Protein AF-A0A1Y4N9K3-F1 (afdb_monomer_lite)

Radius of gyration: 23.18 Å; chains: 1; bounding box: 52×53×51 Å

Structure (mmCIF, N/CA/C/O backbone):
data_AF-A0A1Y4N9K3-F1
#
_entry.id   AF-A0A1Y4N9K3-F1
#
loop_
_atom_site.group_PDB
_atom_site.id
_atom_site.type_symbol
_atom_site.label_atom_id
_atom_site.label_alt_id
_atom_site.label_comp_id
_atom_site.label_asym_id
_atom_site.label_entity_id
_atom_site.label_seq_id
_atom_site.pdbx_PDB_ins_code
_atom_site.Cartn_x
_atom_site.Cartn_y
_atom_site.Cartn_z
_atom_site.occupancy
_atom_site.B_iso_or_equiv
_atom_site.auth_seq_id
_atom_site.auth_comp_id
_atom_site.auth_asym_id
_atom_site.auth_atom_id
_atom_site.pdbx_PDB_model_num
ATOM 1 N N . MET A 1 1 ? -3.896 33.949 0.302 1.00 72.31 1 MET A N 1
ATOM 2 C CA . MET A 1 1 ? -4.629 32.665 0.345 1.00 72.31 1 MET A CA 1
ATOM 3 C C . MET A 1 1 ? -3.842 31.788 1.304 1.00 72.31 1 MET A C 1
ATOM 5 O O . MET A 1 1 ? -2.626 31.816 1.183 1.00 72.31 1 MET A O 1
ATOM 9 N N . MET A 1 2 ? -4.475 31.147 2.289 1.00 76.62 2 MET A N 1
ATOM 10 C CA . MET A 1 2 ? -3.732 30.354 3.282 1.00 76.62 2 MET A CA 1
ATOM 11 C C . MET A 1 2 ? -3.029 29.163 2.627 1.00 76.62 2 MET A C 1
ATOM 13 O O . MET A 1 2 ? -3.585 28.576 1.692 1.00 76.62 2 MET A O 1
ATOM 17 N N . THR A 1 3 ? -1.854 28.795 3.130 1.00 80.75 3 THR A N 1
ATOM 18 C CA . THR A 1 3 ? -1.146 27.582 2.700 1.00 80.75 3 THR A CA 1
ATOM 19 C C . THR A 1 3 ? -1.850 26.321 3.217 1.00 80.75 3 THR A C 1
ATOM 21 O O . THR A 1 3 ? -2.753 26.384 4.060 1.00 80.75 3 THR A O 1
ATOM 24 N N . ASN A 1 4 ? -1.477 25.150 2.700 1.00 76.94 4 ASN A N 1
ATOM 25 C CA . ASN A 1 4 ? -2.068 23.886 3.150 1.00 76.94 4 ASN A CA 1
ATOM 26 C C . ASN A 1 4 ? -1.696 23.573 4.607 1.00 76.94 4 ASN A C 1
ATOM 28 O O . ASN A 1 4 ? -2.536 23.079 5.358 1.00 76.94 4 ASN A O 1
ATOM 32 N N . GLU A 1 5 ? -0.482 23.928 5.020 1.00 78.50 5 GLU A N 1
ATOM 33 C CA . GLU A 1 5 ? 0.023 23.794 6.387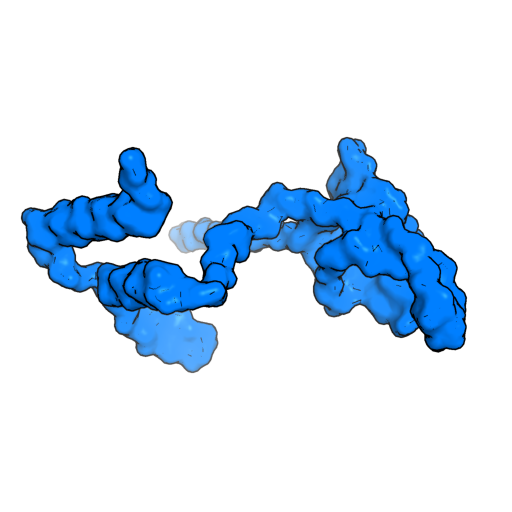 1.00 78.50 5 GLU A CA 1
ATOM 34 C C . GLU A 1 5 ? -0.779 24.674 7.349 1.00 78.50 5 GLU A C 1
ATOM 36 O O . GLU A 1 5 ? -1.245 24.202 8.386 1.00 78.50 5 GLU A O 1
ATOM 41 N N . GLU A 1 6 ? -1.032 25.932 6.975 1.00 73.38 6 GLU A N 1
ATOM 42 C CA . GLU A 1 6 ? -1.865 26.841 7.764 1.00 73.38 6 GLU A CA 1
ATOM 43 C C . GLU A 1 6 ? -3.290 26.289 7.905 1.00 73.38 6 GLU A C 1
ATOM 45 O O . GLU A 1 6 ? -3.839 26.236 9.007 1.00 73.38 6 GLU A O 1
ATOM 50 N N . ARG A 1 7 ? -3.896 25.805 6.813 1.00 81.00 7 ARG A N 1
ATOM 51 C CA . ARG A 1 7 ? -5.245 25.208 6.852 1.00 81.00 7 ARG A CA 1
ATOM 52 C C . ARG A 1 7 ? -5.305 23.975 7.757 1.00 81.00 7 ARG A C 1
ATOM 54 O O . ARG A 1 7 ? -6.281 23.825 8.492 1.00 81.00 7 ARG A O 1
ATOM 61 N N . LEU A 1 8 ? -4.275 23.130 7.733 1.00 79.94 8 LEU A N 1
ATOM 62 C CA . LEU A 1 8 ? -4.167 21.945 8.585 1.00 79.94 8 LEU A CA 1
ATOM 63 C C . LEU A 1 8 ? -4.057 22.320 10.069 1.00 79.94 8 LEU A C 1
ATOM 65 O O . LEU A 1 8 ? -4.797 21.782 10.894 1.00 79.94 8 LEU A O 1
ATOM 69 N N . LEU A 1 9 ? -3.195 23.284 10.404 1.00 78.50 9 LEU A N 1
ATOM 70 C CA . LEU A 1 9 ? -3.044 23.781 11.775 1.00 78.50 9 LEU A CA 1
ATOM 71 C C . LEU A 1 9 ? -4.353 24.371 12.307 1.00 78.50 9 LEU A C 1
ATOM 73 O O . LEU A 1 9 ? -4.750 24.087 13.439 1.00 78.50 9 LEU A O 1
ATOM 77 N N . HIS A 1 10 ? -5.061 25.141 11.479 1.00 79.75 10 HIS A N 1
ATOM 78 C CA . HIS A 1 10 ? -6.358 25.702 11.844 1.00 79.75 10 HIS A CA 1
ATOM 79 C C . HIS A 1 10 ? -7.419 24.621 12.085 1.00 79.75 10 HIS A C 1
ATOM 81 O O . HIS A 1 10 ? -8.141 24.698 13.079 1.00 79.75 10 HIS A O 1
ATOM 87 N N . ALA A 1 11 ? -7.491 23.593 11.235 1.00 82.75 11 ALA A N 1
ATOM 88 C CA . ALA A 1 11 ? -8.416 22.477 11.426 1.00 82.75 11 ALA A CA 1
ATOM 89 C C . ALA A 1 11 ? -8.131 21.714 12.731 1.00 82.75 11 ALA A C 1
ATOM 91 O O . ALA A 1 11 ? -9.049 21.468 13.517 1.00 82.75 11 ALA A O 1
ATOM 92 N N . LEU A 1 12 ? -6.859 21.403 13.006 1.00 82.81 12 LEU A N 1
ATOM 93 C CA . LEU A 1 12 ? -6.457 20.707 14.230 1.00 82.81 12 LEU A CA 1
ATOM 94 C C . LEU A 1 12 ? -6.770 21.536 15.483 1.00 82.81 12 LEU A C 1
ATOM 96 O O . LEU A 1 12 ? -7.293 21.008 16.466 1.00 82.81 12 LEU A O 1
ATOM 100 N N . TYR A 1 13 ? -6.502 22.844 15.438 1.00 81.75 13 TYR A N 1
ATOM 101 C CA . TYR A 1 13 ? -6.829 23.762 16.526 1.00 81.75 13 TYR A CA 1
ATOM 102 C C . TYR A 1 13 ? -8.336 23.802 16.805 1.00 81.75 13 TYR A C 1
ATOM 104 O O . TYR A 1 13 ? -8.751 23.719 17.963 1.00 81.75 13 TYR A O 1
ATOM 112 N N . SER A 1 14 ? -9.165 23.877 15.761 1.00 82.19 14 SER A N 1
ATOM 113 C CA . SER A 1 14 ? -10.623 23.848 15.902 1.00 82.19 14 SER A CA 1
ATOM 114 C C . SER A 1 14 ? -11.115 22.552 16.546 1.00 82.19 14 SER A C 1
ATOM 116 O O . SER A 1 14 ? -11.955 22.612 17.441 1.00 82.19 14 SER A O 1
ATOM 118 N N . ILE A 1 15 ? -10.567 21.397 16.156 1.00 83.00 15 ILE A N 1
ATOM 119 C CA . ILE A 1 15 ? -10.914 20.103 16.764 1.00 83.00 15 ILE A CA 1
ATOM 120 C C . ILE A 1 15 ? -10.512 20.077 18.243 1.00 83.00 15 ILE A C 1
ATOM 122 O O . ILE A 1 15 ? -11.340 19.752 19.091 1.00 83.00 15 ILE A O 1
ATOM 126 N N . LYS A 1 16 ? -9.275 20.478 18.574 1.00 82.56 16 LYS A N 1
ATOM 127 C CA . LYS A 1 16 ? -8.794 20.548 19.967 1.00 82.56 16 LYS A CA 1
ATOM 128 C C . LYS A 1 16 ? -9.698 21.427 20.828 1.00 82.56 16 LYS A C 1
ATOM 130 O O . LYS A 1 16 ? -10.034 21.057 21.947 1.00 82.56 16 LYS A O 1
ATOM 135 N N . LYS A 1 17 ? -10.109 22.580 20.297 1.00 84.06 17 LYS A N 1
ATOM 136 C CA . LYS A 1 17 ? -11.009 23.500 20.991 1.00 84.06 17 LYS A CA 1
ATOM 137 C C . LYS A 1 17 ? -12.355 22.846 21.295 1.00 84.06 17 LYS A C 1
ATOM 139 O O . LYS A 1 17 ? -12.775 22.876 22.441 1.00 84.06 17 LYS A O 1
ATOM 144 N N . VAL A 1 18 ? -12.981 22.210 20.303 1.00 87.44 18 VAL A N 1
ATOM 145 C CA . VAL A 1 18 ? -14.260 21.509 20.497 1.00 87.44 18 VAL A CA 1
ATOM 146 C C . VAL A 1 18 ? -14.136 20.439 21.581 1.00 87.44 18 VAL A C 1
ATOM 148 O O . VAL A 1 18 ? -14.978 20.373 22.466 1.00 87.44 18 VAL A O 1
ATOM 151 N N . LEU A 1 19 ? -13.075 19.630 21.555 1.00 83.56 19 LEU A N 1
ATOM 152 C CA . LEU A 1 19 ? -12.848 18.593 22.568 1.00 83.56 19 LEU A CA 1
ATOM 153 C C . LEU A 1 19 ? -12.694 19.185 23.977 1.00 83.56 19 LEU A C 1
ATOM 155 O O . LEU A 1 19 ? -13.332 18.707 24.914 1.00 83.56 19 LEU A O 1
ATOM 159 N N . ASN A 1 20 ? -11.933 20.271 24.112 1.00 84.44 20 ASN A N 1
ATOM 160 C CA . ASN A 1 20 ? -11.791 20.987 25.379 1.00 84.44 20 ASN A CA 1
ATOM 161 C C . ASN A 1 20 ? -13.114 21.594 25.863 1.00 84.44 20 ASN A C 1
ATOM 163 O O . ASN A 1 20 ? -13.392 21.554 27.058 1.00 84.44 20 ASN A O 1
ATOM 167 N N . ASP A 1 21 ? -13.946 22.112 24.956 1.00 90.19 21 ASP A N 1
ATOM 168 C CA . ASP A 1 21 ? -15.273 22.645 25.290 1.00 90.19 21 ASP A CA 1
ATOM 169 C C . ASP A 1 21 ? -16.196 21.541 25.856 1.00 90.19 21 ASP A C 1
ATOM 171 O O . ASP A 1 21 ? -17.082 21.823 26.663 1.00 90.19 21 ASP A O 1
ATOM 175 N N . PHE A 1 22 ? -15.952 20.273 25.501 1.00 88.19 22 PHE A N 1
ATOM 176 C CA . PHE A 1 22 ? -16.595 19.093 26.099 1.00 88.19 22 PHE A CA 1
ATOM 177 C C . PHE A 1 22 ? -15.899 18.569 27.372 1.00 88.19 22 PHE A C 1
ATOM 179 O O . PHE A 1 22 ? -16.326 17.557 27.926 1.00 88.19 22 PHE A O 1
ATOM 186 N N . GLY A 1 23 ? -14.840 19.228 27.851 1.00 86.06 23 GLY A N 1
ATOM 187 C CA . GLY A 1 23 ? -14.054 18.798 29.013 1.00 86.06 23 GLY A CA 1
ATOM 188 C C . GLY A 1 23 ? -13.111 17.623 28.734 1.00 86.06 23 GLY A C 1
ATOM 189 O O . GLY A 1 23 ? -12.655 16.963 29.666 1.00 86.06 23 GLY A O 1
ATOM 190 N N . LEU A 1 24 ? -12.827 17.331 27.461 1.00 81.62 24 LEU A N 1
ATOM 191 C CA . LEU A 1 24 ? -11.936 16.249 27.045 1.00 81.62 24 LEU A CA 1
ATOM 192 C C . LEU A 1 24 ? -10.526 16.792 26.798 1.00 81.62 24 LEU A C 1
ATOM 194 O O . LEU A 1 24 ? -10.166 17.130 25.673 1.00 81.62 24 LEU A O 1
ATOM 198 N N . GLU A 1 25 ? -9.721 16.854 27.858 1.00 76.44 25 GLU A N 1
ATOM 199 C CA . GLU A 1 25 ? -8.328 17.328 27.787 1.00 76.44 25 GLU A CA 1
ATOM 200 C C . GLU A 1 25 ? -7.369 16.288 27.184 1.00 76.44 25 GLU A C 1
ATOM 202 O O . GLU A 1 25 ? -6.357 16.646 26.584 1.00 76.44 25 GLU A O 1
ATOM 207 N N . ALA A 1 26 ? -7.701 15.001 27.322 1.00 79.12 26 ALA A N 1
ATOM 208 C CA . ALA A 1 26 ? -6.958 13.881 26.758 1.00 79.12 26 ALA A CA 1
ATOM 209 C C . ALA A 1 26 ? -7.925 12.789 26.298 1.00 79.12 26 ALA A C 1
ATOM 211 O O . ALA A 1 26 ? -8.901 12.473 26.985 1.00 79.12 26 ALA A O 1
ATOM 212 N N . ILE A 1 27 ? -7.622 12.167 25.160 1.00 82.81 27 ILE A N 1
ATOM 213 C CA . ILE A 1 27 ? -8.348 10.987 24.680 1.00 82.81 27 ILE A CA 1
ATOM 214 C C . ILE A 1 27 ? -7.402 9.812 24.826 1.00 82.81 27 ILE A C 1
ATOM 216 O O . ILE A 1 27 ? -6.547 9.580 23.976 1.00 82.81 27 ILE A O 1
ATOM 220 N N . LYS A 1 28 ? -7.540 9.100 25.943 1.00 86.88 28 LYS A N 1
ATOM 221 C CA . LYS A 1 28 ? -6.703 7.946 26.255 1.00 86.88 28 LYS A CA 1
ATOM 222 C C . LYS A 1 28 ? -7.277 6.701 25.595 1.00 86.88 28 LYS A C 1
ATOM 224 O O . LYS A 1 28 ? -8.424 6.345 25.851 1.00 86.88 28 LYS A O 1
ATOM 229 N N . ASN A 1 29 ? -6.475 6.050 24.766 1.00 84.50 29 ASN A N 1
ATOM 230 C CA . ASN A 1 29 ? -6.798 4.768 24.163 1.00 84.50 29 ASN A CA 1
ATOM 231 C C . ASN A 1 29 ? -5.786 3.720 24.626 1.00 84.50 29 ASN A C 1
ATOM 233 O O . ASN A 1 29 ? -4.582 3.952 24.545 1.00 84.50 29 ASN A O 1
ATOM 237 N N . GLU A 1 30 ? -6.264 2.583 25.118 1.00 89.31 30 GLU A N 1
ATOM 238 C CA . GLU A 1 30 ? -5.400 1.463 25.487 1.00 89.31 30 GLU A CA 1
ATOM 239 C C . GLU A 1 30 ? -5.247 0.511 24.304 1.00 89.31 30 GLU A C 1
ATOM 241 O O . GLU A 1 30 ? -6.227 0.005 23.756 1.00 89.31 30 GLU A O 1
ATOM 246 N N . VAL A 1 31 ? -4.003 0.255 23.916 1.00 86.44 31 VAL A N 1
ATOM 247 C CA . VAL A 1 31 ? -3.652 -0.651 22.827 1.00 86.44 31 VAL A CA 1
ATOM 248 C C . VAL A 1 31 ? -2.953 -1.864 23.415 1.00 86.44 31 VAL A C 1
ATOM 250 O O . VAL A 1 31 ? -1.922 -1.735 24.069 1.00 86.44 31 VAL A O 1
ATOM 253 N N . GLN A 1 32 ? -3.518 -3.047 23.172 1.00 86.88 32 GLN A N 1
ATOM 254 C CA . GLN A 1 32 ? -2.902 -4.319 23.538 1.00 86.88 32 GLN A CA 1
ATOM 255 C C . GLN A 1 32 ? -2.143 -4.906 22.350 1.00 86.88 32 GLN A C 1
ATOM 257 O O . GLN A 1 32 ? -2.693 -5.092 21.262 1.00 86.88 32 GLN A O 1
ATOM 262 N N . PHE A 1 33 ? -0.878 -5.232 22.575 1.00 82.06 33 PHE A N 1
ATOM 263 C CA . PHE A 1 33 ? 0.011 -5.824 21.590 1.00 82.06 33 PHE A CA 1
ATOM 264 C C . PHE A 1 33 ? -0.029 -7.352 21.665 1.00 82.06 33 PHE A C 1
ATOM 266 O O . PHE A 1 33 ? -0.340 -7.950 22.694 1.00 82.06 33 PHE A O 1
ATOM 273 N N . LYS A 1 34 ? 0.347 -8.016 20.565 1.00 81.75 34 LYS A N 1
ATOM 274 C CA . LYS A 1 34 ? 0.357 -9.489 20.460 1.00 81.75 34 LYS A CA 1
ATOM 275 C C . LYS A 1 34 ? 1.269 -10.180 21.486 1.00 81.75 34 LYS A C 1
ATOM 277 O O . LYS A 1 34 ? 1.075 -11.356 21.764 1.00 81.75 34 LYS A O 1
ATOM 282 N N . ASN A 1 35 ? 2.249 -9.465 22.039 1.00 84.19 35 ASN A N 1
ATOM 283 C CA . ASN A 1 35 ? 3.141 -9.954 23.095 1.00 84.19 35 ASN A CA 1
ATOM 284 C C . ASN A 1 35 ? 2.542 -9.828 24.513 1.00 84.19 35 ASN A C 1
ATOM 286 O O . ASN A 1 35 ? 3.218 -10.168 25.479 1.00 84.19 35 ASN A O 1
ATOM 290 N N . GLY A 1 36 ? 1.298 -9.352 24.639 1.00 82.62 36 GLY A N 1
ATOM 291 C CA . GLY A 1 36 ? 0.604 -9.170 25.914 1.00 82.62 36 GLY A CA 1
ATOM 292 C C . GLY A 1 36 ? 0.856 -7.823 26.593 1.00 82.62 36 GLY A C 1
ATOM 293 O O . GLY A 1 36 ? 0.293 -7.582 27.659 1.00 82.62 36 GLY A O 1
ATOM 294 N N . ASN A 1 37 ? 1.662 -6.939 25.998 1.00 87.69 37 ASN A N 1
ATOM 295 C CA . ASN A 1 37 ? 1.872 -5.593 26.527 1.00 87.69 37 ASN A CA 1
ATOM 296 C C . ASN A 1 37 ? 0.656 -4.703 26.251 1.00 87.69 37 ASN A C 1
ATOM 298 O O . ASN A 1 37 ? -0.001 -4.851 25.220 1.00 87.69 37 ASN A O 1
ATOM 302 N N . THR A 1 38 ? 0.413 -3.735 27.132 1.00 90.31 38 THR A N 1
ATOM 303 C CA . THR A 1 38 ? -0.587 -2.681 26.934 1.00 90.31 38 THR A CA 1
ATOM 304 C C . THR A 1 38 ? 0.099 -1.326 26.988 1.00 90.31 38 THR A C 1
ATOM 306 O O . THR A 1 38 ? 0.871 -1.071 27.911 1.00 90.31 38 THR A O 1
ATOM 309 N N . GLU A 1 39 ? -0.216 -0.446 26.043 1.00 90.81 39 GLU A N 1
ATOM 310 C CA . GLU A 1 39 ? 0.172 0.964 26.099 1.00 90.81 39 GLU A CA 1
ATOM 311 C C . GLU A 1 39 ? -1.064 1.854 26.130 1.00 90.81 39 GLU A C 1
ATOM 313 O O . GLU A 1 39 ? -2.039 1.615 25.418 1.00 90.81 39 GLU A O 1
ATOM 318 N N . THR A 1 40 ? -1.018 2.901 26.950 1.00 91.62 40 THR A N 1
ATOM 319 C CA . THR A 1 40 ? -2.027 3.959 26.951 1.00 91.62 40 THR A CA 1
ATOM 320 C C . THR A 1 40 ? -1.526 5.115 26.101 1.00 91.62 40 THR A C 1
ATOM 322 O O . THR A 1 40 ? -0.530 5.754 26.433 1.00 91.62 40 THR A O 1
ATOM 325 N N . ILE A 1 41 ? -2.246 5.410 25.027 1.00 88.56 41 ILE A N 1
ATOM 326 C CA . ILE A 1 41 ? -1.930 6.476 24.083 1.00 88.56 41 ILE A CA 1
ATOM 327 C C . ILE A 1 41 ? -2.860 7.650 24.346 1.00 88.56 41 ILE A C 1
ATOM 329 O O . ILE A 1 41 ? -4.077 7.485 24.321 1.00 88.56 41 ILE A O 1
ATOM 333 N N . ASP A 1 42 ? -2.308 8.844 24.554 1.00 87.75 42 ASP A N 1
ATOM 334 C CA . ASP A 1 42 ? -3.091 10.073 24.445 1.00 87.75 42 ASP A CA 1
ATOM 335 C C . ASP A 1 42 ? -3.156 10.505 22.979 1.00 87.75 42 ASP A C 1
ATOM 337 O O . ASP A 1 42 ? -2.221 11.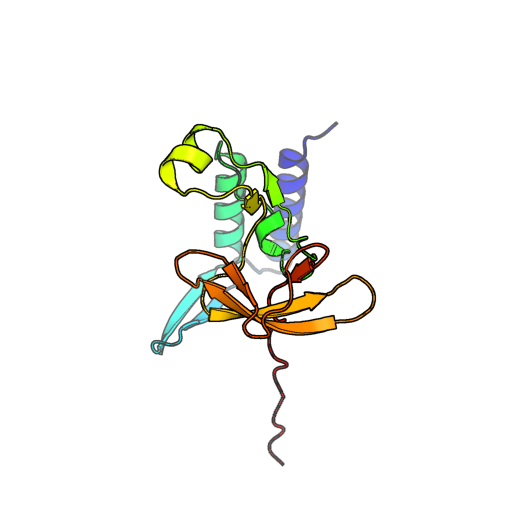096 22.431 1.00 87.75 42 ASP A O 1
ATOM 341 N N . CYS A 1 43 ? -4.283 10.200 22.342 1.00 80.94 43 CYS A N 1
ATOM 342 C CA . CYS A 1 43 ? -4.510 10.450 20.927 1.00 80.94 43 CYS A CA 1
ATOM 343 C C . CYS A 1 43 ? -4.346 11.931 20.558 1.00 80.94 43 CYS A C 1
ATOM 345 O O . CYS A 1 43 ? -3.866 12.236 19.467 1.00 80.94 43 CYS A O 1
ATOM 347 N N . ILE A 1 44 ? -4.726 12.859 21.446 1.00 81.06 44 ILE A N 1
ATOM 348 C CA . ILE A 1 44 ? -4.625 14.300 21.176 1.00 81.06 44 ILE A CA 1
ATOM 349 C C . ILE A 1 44 ? -3.154 14.726 21.150 1.00 81.06 44 ILE A C 1
ATOM 351 O O . ILE A 1 44 ? -2.748 15.482 20.264 1.00 81.06 44 ILE A O 1
ATOM 355 N N . SER A 1 45 ? -2.366 14.234 22.106 1.00 82.31 45 SER A N 1
ATOM 356 C CA . SER A 1 45 ? -0.938 14.538 22.203 1.00 82.31 45 SER A CA 1
ATOM 357 C C . SER A 1 45 ? -0.157 13.963 21.023 1.00 82.31 45 SER A C 1
ATOM 359 O O . SER A 1 45 ? 0.602 14.690 20.385 1.00 82.31 45 SER A O 1
ATOM 361 N N . VAL A 1 46 ? -0.426 12.707 20.654 1.00 83.38 46 VAL A N 1
ATOM 362 C CA . VAL A 1 46 ? 0.215 12.062 19.499 1.00 83.38 46 VAL A CA 1
ATOM 363 C C . VAL A 1 46 ? -0.090 12.813 18.201 1.00 83.38 46 VAL A C 1
ATOM 365 O O . VAL A 1 46 ? 0.825 13.129 17.447 1.00 83.38 46 VAL A O 1
ATOM 368 N N . LEU A 1 47 ? -1.351 13.175 17.946 1.00 81.69 47 LEU A N 1
ATOM 369 C CA . LEU A 1 47 ? -1.713 13.926 16.736 1.00 81.69 47 LEU A CA 1
ATOM 370 C C . LEU A 1 47 ? -1.024 15.295 16.660 1.00 81.69 47 LEU A C 1
ATOM 372 O O . LEU A 1 47 ? -0.609 15.712 15.580 1.00 81.69 47 LEU A O 1
ATOM 376 N N . GLN A 1 48 ? -0.890 15.995 17.789 1.00 80.69 48 GLN A N 1
ATOM 377 C CA . GLN A 1 48 ? -0.173 17.271 17.837 1.00 80.69 48 GLN A CA 1
ATOM 378 C C . GLN A 1 48 ? 1.304 17.095 17.503 1.00 80.69 48 GLN A C 1
ATOM 380 O O . GLN A 1 48 ? 1.821 17.840 16.674 1.00 80.69 48 GLN A O 1
ATOM 385 N N . GLU A 1 49 ? 1.961 16.106 18.105 1.00 82.81 49 GLU A N 1
ATOM 386 C CA . GLU A 1 49 ? 3.366 15.803 17.840 1.00 82.81 49 GLU A CA 1
ATOM 387 C C . GLU A 1 49 ? 3.593 15.457 16.364 1.00 82.81 49 GLU A C 1
ATOM 389 O O . GLU A 1 49 ? 4.473 16.033 15.728 1.00 82.81 49 GLU A O 1
ATOM 394 N N . PHE A 1 50 ? 2.744 14.608 15.781 1.00 79.81 50 PHE A N 1
ATOM 395 C CA . PHE A 1 50 ? 2.818 14.266 14.360 1.00 79.81 50 PHE A CA 1
ATOM 396 C C . PHE A 1 50 ? 2.652 15.479 13.445 1.00 79.81 50 PHE A C 1
ATOM 398 O O . PHE A 1 50 ? 3.422 15.630 12.500 1.00 79.81 50 PHE A O 1
ATOM 405 N N . VAL A 1 51 ? 1.681 16.358 13.708 1.00 76.06 51 VAL A N 1
ATOM 406 C CA . VAL A 1 51 ? 1.458 17.550 12.872 1.00 76.06 51 VAL A CA 1
ATOM 407 C C . VAL A 1 51 ? 2.601 18.552 13.016 1.00 76.06 51 VAL A C 1
ATOM 409 O O . VAL A 1 51 ? 3.042 19.117 12.019 1.00 76.06 51 VAL A O 1
ATOM 412 N N . VAL A 1 52 ? 3.119 18.751 14.229 1.00 75.38 52 VAL A N 1
ATOM 413 C CA . VAL A 1 52 ? 4.291 19.606 14.464 1.00 75.38 52 VAL A CA 1
ATOM 414 C C . VAL A 1 52 ? 5.514 19.040 13.746 1.00 75.38 52 VAL A C 1
ATOM 416 O O . VAL A 1 52 ? 6.214 19.787 13.067 1.00 75.38 52 VAL A O 1
ATOM 419 N N . ASN A 1 53 ? 5.740 17.728 13.827 1.00 76.69 53 ASN A N 1
ATOM 420 C CA . ASN A 1 53 ? 6.818 17.063 13.101 1.00 76.69 53 ASN A CA 1
ATOM 421 C C . ASN A 1 53 ? 6.641 17.209 11.588 1.00 76.69 53 ASN A C 1
ATOM 423 O O . ASN A 1 53 ? 7.590 17.603 10.926 1.00 76.69 53 ASN A O 1
ATOM 427 N N . TYR A 1 54 ? 5.434 16.997 11.056 1.00 71.88 54 TYR A N 1
ATOM 428 C CA . TYR A 1 54 ? 5.121 17.162 9.633 1.00 71.88 54 TYR A CA 1
ATOM 429 C C . TYR A 1 54 ? 5.393 18.586 9.129 1.00 71.88 54 TYR A C 1
ATOM 431 O O . TYR A 1 54 ? 6.008 18.761 8.083 1.00 71.88 54 TYR A O 1
ATOM 439 N N . VAL A 1 55 ? 4.974 19.608 9.883 1.00 71.50 55 VAL A N 1
ATOM 440 C CA . VAL A 1 55 ? 5.216 21.018 9.530 1.00 71.50 55 VAL A CA 1
ATOM 441 C C . VAL A 1 55 ? 6.706 21.372 9.617 1.00 71.50 55 VAL A C 1
ATOM 443 O O . VAL A 1 55 ? 7.185 22.196 8.840 1.00 71.50 55 VAL A O 1
ATOM 446 N N . ASN A 1 56 ? 7.447 20.754 10.541 1.00 73.00 56 ASN A N 1
ATOM 447 C CA . ASN A 1 56 ? 8.854 21.072 10.795 1.00 73.00 56 ASN A CA 1
ATOM 448 C C . ASN A 1 56 ? 9.856 20.212 10.004 1.00 73.00 56 ASN A C 1
ATOM 450 O O . ASN A 1 56 ? 11.029 20.578 9.921 1.00 73.00 56 ASN A O 1
ATOM 454 N N . SER A 1 57 ? 9.450 19.068 9.449 1.00 64.06 57 SER A N 1
ATOM 455 C CA . SER A 1 57 ? 10.345 18.152 8.741 1.00 64.06 57 SER A CA 1
ATOM 456 C C . SER A 1 57 ? 10.408 18.457 7.244 1.00 64.06 57 SER A C 1
ATOM 458 O O . SER A 1 57 ? 9.398 18.403 6.551 1.00 64.06 57 SER A O 1
ATOM 460 N N . SER A 1 58 ? 11.614 18.643 6.700 1.00 55.06 58 SER A N 1
ATOM 461 C CA . SER A 1 58 ? 11.856 18.716 5.245 1.00 55.06 58 SER A CA 1
ATOM 462 C C . SER A 1 58 ? 11.694 17.370 4.511 1.00 55.06 58 SER A C 1
ATOM 464 O O . SER A 1 58 ? 11.955 17.293 3.312 1.00 55.06 58 SER A O 1
ATOM 466 N N . GLN A 1 59 ? 11.315 16.296 5.213 1.00 51.16 59 GLN A N 1
ATOM 467 C CA . GLN A 1 59 ? 11.045 14.973 4.650 1.00 51.16 59 GLN A CA 1
ATOM 468 C C . GLN A 1 59 ? 9.571 14.628 4.853 1.00 51.16 59 GLN A C 1
ATOM 470 O O . GLN A 1 59 ? 9.114 14.436 5.975 1.00 51.16 59 GLN A O 1
ATOM 475 N N . LEU A 1 60 ? 8.836 14.557 3.743 1.00 47.03 60 LEU A N 1
ATOM 476 C CA . LEU A 1 60 ? 7.443 14.133 3.720 1.00 47.03 60 LEU A CA 1
ATOM 477 C C . LEU A 1 60 ? 7.321 12.668 4.162 1.00 47.03 60 LEU A C 1
ATOM 479 O O . LEU A 1 60 ? 7.760 11.781 3.431 1.00 47.03 60 LEU A O 1
ATOM 483 N N . TYR A 1 61 ? 6.610 12.405 5.259 1.00 45.69 61 TYR A N 1
ATOM 484 C CA . TYR A 1 61 ? 5.753 11.220 5.273 1.00 45.69 61 TYR A CA 1
ATOM 485 C C . TYR A 1 61 ? 4.576 11.525 4.354 1.00 45.69 61 TYR A C 1
ATOM 487 O O . TYR A 1 61 ? 3.805 12.460 4.586 1.00 45.69 61 TYR A O 1
ATOM 495 N N . LYS A 1 62 ? 4.499 10.793 3.248 1.00 44.06 62 LYS A N 1
ATOM 496 C CA . LYS A 1 62 ? 3.477 10.994 2.231 1.00 44.06 62 LYS A CA 1
ATOM 497 C C . LYS A 1 62 ? 2.155 10.447 2.751 1.00 44.06 62 LYS A C 1
ATOM 499 O O . LYS A 1 62 ? 2.028 9.254 3.004 1.00 44.06 62 LYS A O 1
ATOM 504 N N . PHE A 1 63 ? 1.163 11.325 2.876 1.00 40.44 63 PHE A N 1
ATOM 505 C CA . PHE A 1 63 ? -0.220 10.991 3.238 1.00 40.44 63 PHE A CA 1
ATOM 506 C C . PHE A 1 63 ? -0.796 9.841 2.378 1.00 40.44 63 PHE A C 1
ATOM 508 O O . PHE A 1 63 ? -1.669 9.101 2.824 1.00 40.44 63 PHE A O 1
ATOM 515 N N . GLU A 1 64 ? -0.246 9.640 1.177 1.00 44.28 64 GLU A N 1
ATOM 516 C CA . GLU A 1 64 ? -0.533 8.521 0.274 1.00 44.28 64 GLU A CA 1
ATOM 517 C C . GLU A 1 64 ? -0.272 7.114 0.864 1.00 44.28 64 GLU A C 1
ATOM 519 O O . GLU A 1 64 ? -0.924 6.156 0.450 1.00 44.28 64 GLU A O 1
ATOM 524 N N . GLU A 1 65 ? 0.611 6.949 1.856 1.00 49.94 65 GLU A N 1
ATOM 525 C CA . GLU A 1 65 ? 0.878 5.640 2.489 1.00 49.94 65 GLU A CA 1
ATOM 526 C C . GLU A 1 65 ? -0.282 5.143 3.372 1.00 49.94 65 GLU A C 1
ATOM 528 O O . GLU A 1 65 ? -0.381 3.950 3.652 1.00 49.94 65 GLU A O 1
ATOM 533 N N . LEU A 1 66 ? -1.209 6.026 3.761 1.00 44.81 66 LEU A N 1
ATOM 534 C CA . LEU A 1 66 ? -2.379 5.682 4.581 1.00 44.81 66 LEU A CA 1
ATOM 535 C C . LEU A 1 66 ? -3.569 5.135 3.766 1.00 44.81 66 LEU A C 1
ATOM 537 O O . LEU A 1 66 ? -4.524 4.631 4.358 1.00 44.81 66 LEU A O 1
ATOM 541 N N . HIS A 1 67 ? -3.525 5.198 2.427 1.00 47.59 67 HIS A N 1
ATOM 542 C CA . HIS A 1 67 ? -4.648 4.813 1.553 1.00 47.59 67 HIS A CA 1
ATOM 543 C C . HIS A 1 67 ? -4.293 3.887 0.370 1.00 47.59 67 HIS A C 1
ATOM 545 O O . HIS A 1 67 ? -5.184 3.535 -0.403 1.00 47.59 67 HIS A O 1
ATOM 551 N N . LYS A 1 68 ? -3.050 3.402 0.254 1.00 50.56 68 LYS A N 1
ATOM 552 C CA . LYS A 1 68 ? -2.562 2.571 -0.873 1.00 50.56 68 LYS A CA 1
ATOM 553 C C . LYS A 1 68 ? -3.146 1.143 -0.999 1.00 50.56 68 LYS A C 1
ATOM 555 O O . LYS A 1 68 ? -2.621 0.337 -1.755 1.00 50.56 68 LYS A O 1
ATOM 560 N N . VAL A 1 69 ? -4.219 0.788 -0.290 1.00 51.56 69 VAL A N 1
ATOM 561 C CA . VAL A 1 69 ? -4.754 -0.595 -0.281 1.00 51.56 69 VAL A CA 1
ATOM 562 C C . VAL A 1 69 ? -5.725 -0.877 -1.447 1.00 51.56 69 VAL A C 1
ATOM 564 O O . VAL A 1 69 ? -6.176 -2.002 -1.592 1.00 51.56 69 VAL A O 1
ATOM 567 N N . ASN A 1 70 ? -6.039 0.101 -2.311 1.00 59.56 70 ASN A N 1
ATOM 568 C CA . ASN A 1 70 ? -7.094 -0.047 -3.333 1.00 59.56 70 ASN A CA 1
ATOM 569 C C . ASN A 1 70 ? -6.713 0.407 -4.757 1.00 59.56 70 ASN A C 1
ATOM 571 O O . ASN A 1 70 ? -7.604 0.587 -5.587 1.00 59.56 70 ASN A O 1
ATOM 575 N N . GLU A 1 71 ? -5.431 0.619 -5.059 1.00 80.94 71 GLU A N 1
ATOM 576 C CA . GLU A 1 71 ? -5.001 1.004 -6.411 1.00 80.94 71 GLU A CA 1
ATOM 577 C C . GLU A 1 71 ? -4.279 -0.151 -7.110 1.00 80.94 71 GLU A C 1
ATOM 579 O O . GLU A 1 71 ? -3.374 -0.765 -6.550 1.00 80.94 71 GLU A O 1
ATOM 584 N N . TRP A 1 72 ? -4.692 -0.440 -8.347 1.00 91.38 72 TRP A N 1
ATOM 585 C CA . TRP A 1 72 ? -4.059 -1.441 -9.201 1.00 91.38 72 TRP A CA 1
ATOM 586 C C . TRP A 1 72 ? -2.712 -0.934 -9.722 1.00 91.38 72 TRP A C 1
ATOM 588 O O . TRP A 1 72 ? -2.636 0.106 -10.381 1.00 91.38 72 TRP A O 1
ATOM 598 N N . ILE A 1 73 ? -1.653 -1.699 -9.477 1.00 92.75 73 ILE A N 1
ATOM 599 C CA . ILE A 1 73 ? -0.288 -1.410 -9.916 1.00 92.75 73 ILE A CA 1
ATOM 600 C C . ILE A 1 73 ? -0.008 -2.214 -11.182 1.00 92.75 73 ILE A C 1
ATOM 602 O O . ILE A 1 73 ? 0.072 -3.438 -11.151 1.00 92.75 73 ILE A O 1
ATOM 606 N N . LEU A 1 74 ? 0.151 -1.530 -12.314 1.00 94.50 74 LEU A N 1
ATOM 607 C CA . LEU A 1 74 ? 0.479 -2.181 -13.583 1.00 94.50 74 LEU A CA 1
ATOM 608 C C . LEU A 1 74 ? 1.908 -2.740 -13.549 1.00 94.50 74 LEU A C 1
ATOM 610 O O . LEU A 1 74 ? 2.850 -1.989 -13.276 1.00 94.50 74 LEU A O 1
ATOM 614 N N . PHE A 1 75 ? 2.080 -4.009 -13.921 1.00 94.44 75 PHE A N 1
ATOM 615 C CA . PHE A 1 75 ? 3.397 -4.556 -14.220 1.00 94.44 75 PHE A CA 1
ATOM 616 C C . PHE A 1 75 ? 3.938 -3.883 -15.478 1.00 94.44 75 PHE A C 1
ATOM 618 O O . PHE A 1 75 ? 3.462 -4.090 -16.597 1.00 94.44 75 PHE A O 1
ATOM 625 N N . LYS A 1 76 ? 4.943 -3.031 -15.285 1.00 92.31 76 LYS A N 1
ATOM 626 C CA . LYS A 1 76 ? 5.625 -2.332 -16.371 1.00 92.31 76 LYS A CA 1
ATOM 627 C C . LYS A 1 76 ? 6.987 -2.952 -16.570 1.00 92.31 76 LYS A C 1
ATOM 629 O O . LYS A 1 76 ? 7.691 -3.248 -15.610 1.00 92.31 76 LYS A O 1
ATOM 634 N N . LYS A 1 77 ? 7.365 -3.096 -17.833 1.00 91.50 77 LYS A N 1
ATOM 635 C CA . LYS A 1 77 ? 8.723 -3.444 -18.227 1.00 91.50 77 LYS A CA 1
ATOM 636 C C . LYS A 1 77 ? 9.328 -2.301 -19.017 1.00 91.50 77 LYS A C 1
ATOM 638 O O . LYS A 1 77 ? 8.637 -1.654 -19.806 1.00 91.50 77 LYS A O 1
AT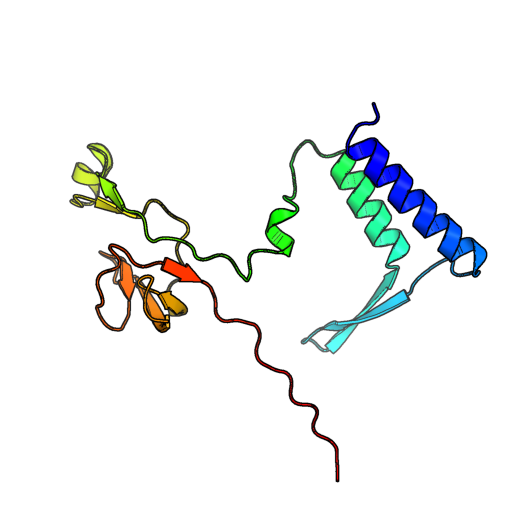OM 643 N N . ARG A 1 78 ? 10.622 -2.095 -18.833 1.00 92.44 78 ARG A N 1
ATOM 644 C CA . ARG A 1 78 ? 11.448 -1.252 -19.696 1.00 92.44 78 ARG A CA 1
ATOM 645 C C . ARG A 1 78 ? 12.557 -2.097 -20.299 1.00 92.44 78 ARG A C 1
ATOM 647 O O . ARG A 1 78 ? 12.893 -3.154 -19.767 1.00 92.44 78 ARG A O 1
ATOM 654 N N . GLU A 1 79 ? 13.131 -1.629 -21.399 1.00 91.38 79 GLU A N 1
ATOM 655 C CA . GLU A 1 79 ? 14.371 -2.216 -21.902 1.00 91.38 79 GLU A CA 1
ATOM 656 C C . GLU A 1 79 ? 15.477 -2.063 -20.851 1.00 91.38 79 GLU A C 1
ATOM 658 O O . GLU A 1 79 ? 15.606 -1.018 -20.199 1.00 91.38 79 GLU A O 1
ATOM 663 N N . ALA A 1 80 ? 16.259 -3.123 -20.673 1.00 89.56 80 ALA A N 1
ATOM 664 C CA . ALA A 1 80 ? 17.425 -3.096 -19.806 1.00 89.56 80 ALA A CA 1
ATOM 665 C C . ALA A 1 80 ? 18.486 -2.134 -20.367 1.00 89.56 80 ALA A C 1
ATOM 667 O O . ALA A 1 80 ? 18.667 -2.024 -21.588 1.00 89.56 80 ALA A O 1
ATOM 668 N N . THR A 1 81 ? 19.208 -1.440 -19.486 1.00 90.44 81 THR A N 1
ATOM 669 C CA . THR A 1 81 ? 20.350 -0.615 -19.898 1.00 90.44 81 THR A CA 1
ATOM 670 C C . THR A 1 81 ? 21.491 -1.493 -20.413 1.00 90.44 81 THR A C 1
ATOM 672 O O . THR A 1 81 ? 21.485 -2.714 -20.255 1.00 90.44 81 THR A O 1
ATOM 675 N N . LYS A 1 82 ? 22.501 -0.885 -21.047 1.00 91.06 82 LYS A N 1
ATOM 676 C CA . LYS A 1 82 ? 23.670 -1.636 -21.533 1.00 91.06 82 LYS A CA 1
ATOM 677 C C . LYS A 1 82 ? 24.384 -2.354 -20.390 1.00 91.06 82 LYS A C 1
ATOM 679 O O . LYS A 1 82 ? 24.736 -3.516 -20.532 1.00 91.06 82 LYS A O 1
ATOM 684 N N . GLU A 1 83 ? 24.524 -1.682 -19.254 1.00 88.56 83 GLU A N 1
ATOM 685 C CA . GLU A 1 83 ? 25.162 -2.217 -18.055 1.00 88.56 83 GLU A CA 1
ATOM 686 C C . GLU A 1 83 ? 24.351 -3.381 -17.468 1.00 88.56 83 GLU A C 1
ATOM 688 O O . GLU A 1 83 ? 24.917 -4.412 -17.113 1.00 88.56 83 GLU A O 1
ATOM 693 N N . GLU A 1 84 ? 23.019 -3.254 -17.415 1.00 85.06 84 GLU A N 1
ATOM 694 C CA . GLU A 1 84 ? 22.125 -4.329 -16.965 1.00 85.06 84 GLU A CA 1
ATOM 695 C C . GLU A 1 84 ? 22.174 -5.538 -17.916 1.00 85.06 84 GLU A C 1
ATOM 697 O O . GLU A 1 84 ? 22.212 -6.677 -17.455 1.00 85.06 84 GLU A O 1
ATOM 702 N N . LYS A 1 85 ? 22.252 -5.311 -19.233 1.00 87.56 85 LYS A N 1
ATOM 703 C CA . LYS A 1 85 ? 22.426 -6.372 -20.241 1.00 87.56 85 LYS A CA 1
ATOM 704 C C . LYS A 1 85 ? 23.765 -7.088 -20.104 1.00 87.56 85 LYS A C 1
ATOM 706 O O . LYS A 1 85 ? 23.817 -8.307 -20.205 1.00 87.56 85 LYS A O 1
ATOM 711 N N . GLU A 1 86 ? 24.847 -6.355 -19.863 1.00 88.50 86 GLU A N 1
ATOM 712 C CA . GLU A 1 86 ? 26.180 -6.936 -19.671 1.00 88.50 86 GLU A CA 1
ATOM 713 C C . GLU A 1 86 ? 26.284 -7.725 -18.356 1.00 88.50 86 GLU A C 1
ATOM 715 O O . GLU A 1 86 ? 26.963 -8.750 -18.308 1.00 88.50 86 GLU A O 1
ATOM 720 N N . MET A 1 87 ? 25.595 -7.277 -1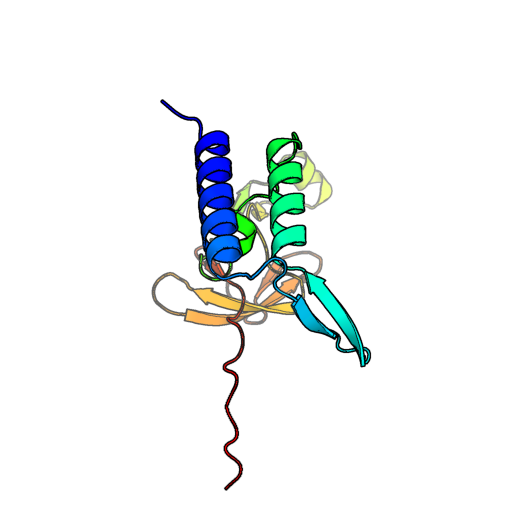7.302 1.00 84.06 87 MET A N 1
ATOM 721 C CA . MET A 1 87 ? 25.650 -7.889 -15.971 1.00 84.06 87 MET A CA 1
ATOM 722 C C . MET A 1 87 ? 24.680 -9.061 -15.799 1.00 84.06 87 MET A C 1
ATOM 724 O O . MET A 1 87 ? 25.070 -10.110 -15.289 1.00 84.06 87 MET A O 1
ATOM 728 N N . TYR A 1 88 ? 23.427 -8.883 -16.215 1.00 80.19 88 TYR A N 1
ATOM 729 C CA . TYR A 1 88 ? 22.332 -9.823 -15.963 1.00 80.19 88 TYR A CA 1
ATOM 730 C C . TYR A 1 88 ? 21.890 -10.582 -17.214 1.00 80.19 88 TYR A C 1
ATOM 732 O O . TYR A 1 88 ? 21.147 -11.549 -17.097 1.00 80.19 88 TYR A O 1
ATOM 740 N N . GLN A 1 89 ? 22.346 -10.174 -18.407 1.00 81.56 89 GLN A N 1
ATOM 741 C CA . GLN A 1 89 ? 21.938 -10.767 -19.690 1.00 81.56 89 GLN A CA 1
ATOM 742 C C . GLN A 1 89 ? 20.416 -10.741 -19.910 1.00 81.56 89 GLN A C 1
ATOM 744 O O . GLN A 1 89 ? 19.863 -11.575 -20.622 1.00 81.56 89 GLN A O 1
ATOM 749 N N . TRP A 1 90 ? 19.735 -9.764 -19.308 1.00 82.12 90 TRP A N 1
ATOM 750 C CA . TRP A 1 90 ? 18.299 -9.556 -19.456 1.00 82.12 90 TRP A CA 1
ATOM 751 C C . TRP A 1 90 ? 18.009 -8.479 -20.492 1.00 82.12 90 TRP A C 1
ATOM 753 O O . TRP A 1 90 ? 18.595 -7.401 -20.450 1.00 82.12 90 TRP A O 1
ATOM 763 N N . ASP A 1 91 ? 17.060 -8.735 -21.392 1.00 83.94 91 ASP A N 1
ATOM 764 C CA . ASP A 1 91 ? 16.625 -7.738 -22.377 1.00 83.94 91 ASP A CA 1
ATOM 765 C C . ASP A 1 91 ? 15.679 -6.685 -21.786 1.00 83.94 91 ASP A C 1
ATOM 767 O O . ASP A 1 91 ? 15.642 -5.543 -22.258 1.00 83.94 91 ASP A O 1
ATOM 771 N N . TYR A 1 92 ? 14.951 -7.055 -20.730 1.00 85.56 92 TYR A N 1
ATOM 772 C CA . TYR A 1 92 ? 13.953 -6.227 -20.064 1.00 85.56 92 TYR A CA 1
ATOM 773 C C . TYR A 1 92 ? 14.058 -6.350 -18.549 1.00 85.56 92 TYR A C 1
ATOM 775 O O . TYR A 1 92 ? 14.414 -7.403 -18.026 1.00 85.56 92 TYR A O 1
ATOM 783 N N . VAL A 1 93 ? 13.675 -5.285 -17.853 1.00 88.25 93 VAL A N 1
ATOM 784 C CA . VAL A 1 93 ? 13.557 -5.263 -16.393 1.00 88.25 93 VAL A CA 1
ATOM 785 C C . VAL A 1 93 ? 12.206 -4.693 -15.985 1.00 88.25 93 VAL A C 1
ATOM 787 O O . VAL A 1 93 ? 11.634 -3.859 -16.695 1.00 88.25 93 VAL A O 1
ATOM 790 N N . LEU A 1 94 ? 11.690 -5.158 -14.848 1.00 89.06 94 LEU A N 1
ATOM 791 C CA . LEU A 1 94 ? 10.482 -4.595 -14.254 1.00 89.06 94 LEU A CA 1
ATOM 792 C C . LEU A 1 94 ? 10.767 -3.169 -13.766 1.00 89.06 94 LEU A C 1
ATOM 794 O O . LEU A 1 94 ? 11.758 -2.919 -13.084 1.00 89.06 94 LEU A O 1
ATOM 798 N N . ASP A 1 95 ? 9.889 -2.243 -14.141 1.00 90.19 95 ASP A N 1
ATOM 799 C CA . ASP A 1 95 ? 9.968 -0.808 -13.845 1.00 90.19 95 ASP A CA 1
ATOM 800 C C . ASP A 1 95 ? 8.679 -0.344 -13.158 1.00 90.19 95 ASP A C 1
ATOM 802 O O . ASP A 1 95 ? 7.918 0.497 -13.645 1.00 90.19 95 ASP A O 1
ATOM 806 N N . CYS A 1 96 ? 8.373 -1.001 -12.044 1.00 87.94 96 CYS A N 1
ATOM 807 C CA . CYS A 1 96 ? 7.192 -0.750 -11.230 1.00 87.94 96 CYS A CA 1
ATOM 808 C C . CYS A 1 96 ? 7.429 -1.187 -9.779 1.00 87.94 96 CYS A C 1
ATOM 810 O O . CYS A 1 96 ? 8.400 -1.879 -9.474 1.00 87.94 96 CYS A O 1
ATOM 812 N N . GLU A 1 97 ? 6.511 -0.807 -8.886 1.00 89.06 97 GLU A N 1
ATOM 813 C CA . GLU A 1 97 ? 6.419 -1.441 -7.569 1.00 89.06 97 GLU A CA 1
ATOM 814 C C . GLU A 1 97 ? 6.071 -2.928 -7.771 1.00 89.06 97 GLU A C 1
ATOM 816 O O . GLU A 1 97 ? 5.153 -3.260 -8.530 1.00 89.06 97 GLU A O 1
ATOM 821 N N . ILE A 1 98 ? 6.831 -3.818 -7.127 1.00 91.00 98 ILE A N 1
ATOM 822 C CA . ILE A 1 98 ? 6.629 -5.271 -7.188 1.00 91.00 98 ILE A CA 1
ATOM 823 C C . ILE A 1 98 ? 6.194 -5.813 -5.818 1.00 91.00 98 ILE A C 1
ATOM 825 O O . ILE A 1 98 ? 6.564 -5.228 -4.795 1.00 91.00 98 ILE A O 1
ATOM 829 N N . PRO A 1 99 ? 5.424 -6.915 -5.777 1.00 92.88 99 PRO A N 1
ATOM 830 C CA . PRO A 1 99 ? 5.114 -7.613 -4.533 1.00 92.88 99 PRO A CA 1
ATOM 831 C C . PRO A 1 99 ? 6.369 -8.203 -3.878 1.00 92.88 99 PRO A C 1
ATOM 833 O O . PRO A 1 99 ? 7.414 -8.362 -4.513 1.00 92.88 99 PRO A O 1
ATOM 836 N N . ASN A 1 100 ? 6.252 -8.585 -2.606 1.00 92.62 100 ASN A N 1
ATOM 837 C CA . ASN A 1 100 ? 7.284 -9.383 -1.949 1.00 92.62 100 ASN A CA 1
ATOM 838 C C . ASN A 1 100 ? 7.325 -10.805 -2.532 1.00 92.62 100 ASN A C 1
ATOM 840 O O . ASN A 1 100 ? 6.307 -11.332 -2.979 1.00 92.62 100 ASN A O 1
ATOM 844 N N . ASP A 1 101 ? 8.491 -11.444 -2.475 1.00 94.50 101 ASP A N 1
ATOM 845 C CA . ASP A 1 101 ? 8.639 -12.850 -2.858 1.00 94.50 101 ASP A CA 1
ATOM 846 C C . ASP A 1 101 ? 7.759 -13.764 -1.984 1.00 94.50 101 ASP A C 1
ATOM 848 O O . ASP A 1 101 ? 7.733 -13.634 -0.756 1.00 94.50 101 ASP A O 1
ATOM 852 N N . GLY A 1 102 ? 7.005 -14.656 -2.624 1.00 93.25 102 GLY A N 1
ATOM 853 C CA . GLY A 1 102 ? 6.021 -15.534 -1.992 1.00 93.25 102 GLY A CA 1
ATOM 854 C C . GLY A 1 102 ? 4.726 -14.842 -1.553 1.00 93.25 102 GLY A C 1
ATOM 855 O O . GLY A 1 102 ? 3.937 -15.441 -0.821 1.00 93.25 102 GLY A O 1
ATOM 856 N N . GLN A 1 103 ? 4.489 -13.586 -1.942 1.00 94.12 103 GLN A N 1
ATOM 857 C CA . GLN A 1 103 ? 3.279 -12.861 -1.557 1.00 94.12 103 GLN A CA 1
ATOM 858 C C . GLN A 1 103 ? 2.067 -13.303 -2.386 1.00 94.12 103 GLN A C 1
ATOM 860 O O . GLN A 1 103 ? 2.095 -13.251 -3.614 1.00 94.12 103 GLN A O 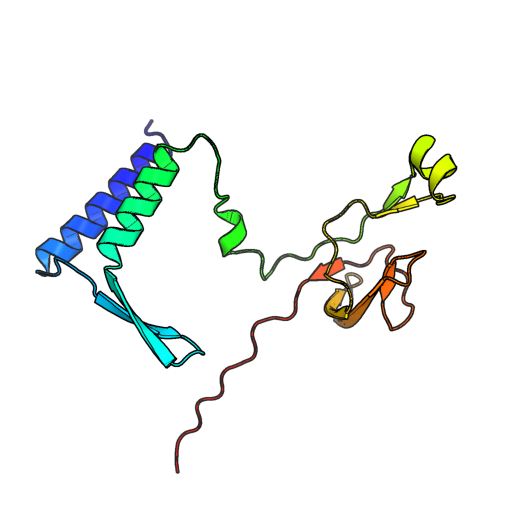1
ATOM 865 N N . GLU A 1 104 ? 0.967 -13.636 -1.706 1.00 95.75 104 GLU A N 1
ATOM 866 C CA . GLU A 1 104 ? -0.344 -13.798 -2.340 1.00 95.75 104 GLU A CA 1
ATOM 867 C C . GLU A 1 104 ? -0.940 -12.423 -2.688 1.00 95.75 104 GLU A C 1
ATOM 869 O O . GLU A 1 104 ? -1.019 -11.515 -1.847 1.00 95.75 104 GLU A O 1
ATOM 874 N N . ILE A 1 105 ? -1.337 -12.261 -3.945 1.00 95.25 105 ILE A N 1
ATOM 875 C CA . ILE A 1 105 ? -1.801 -11.003 -4.534 1.00 95.25 105 ILE A CA 1
ATOM 876 C C . ILE A 1 105 ? -3.078 -11.217 -5.341 1.00 95.25 105 ILE A C 1
ATOM 878 O O . ILE A 1 105 ? -3.373 -12.325 -5.787 1.00 95.25 105 ILE A O 1
ATOM 882 N N . LEU A 1 106 ? -3.822 -10.134 -5.564 1.00 96.00 106 LEU A N 1
ATOM 883 C CA . LEU A 1 106 ? -4.807 -10.093 -6.639 1.00 96.00 106 LEU A CA 1
ATOM 884 C C . LEU A 1 106 ? -4.124 -9.646 -7.924 1.00 96.00 106 LEU A C 1
ATOM 886 O O . LEU A 1 106 ? -3.309 -8.723 -7.908 1.00 96.00 106 LEU A O 1
ATOM 890 N N . VAL A 1 107 ? -4.511 -10.268 -9.029 1.00 96.62 107 VAL A N 1
ATOM 891 C CA . VAL A 1 107 ? -4.041 -9.976 -10.379 1.00 96.62 107 VAL A CA 1
ATOM 892 C C . VAL A 1 107 ? -5.249 -9.692 -11.265 1.00 96.62 107 VAL A C 1
ATOM 894 O O . VAL A 1 107 ? -6.313 -10.291 -11.092 1.00 96.62 107 VAL A O 1
ATOM 897 N N . SER A 1 108 ? -5.098 -8.756 -12.198 1.00 95.94 108 SER A N 1
ATOM 898 C CA . SER A 1 108 ? -6.099 -8.456 -13.216 1.00 95.94 108 SER A CA 1
ATOM 899 C C . SER A 1 108 ? -5.455 -8.172 -14.565 1.00 95.94 108 SER A C 1
ATOM 901 O O . SER A 1 108 ? -4.419 -7.515 -14.638 1.00 95.94 108 SER A O 1
ATOM 903 N N . ASP A 1 109 ? -6.104 -8.621 -15.632 1.00 96.06 109 ASP A N 1
ATOM 904 C CA . ASP A 1 109 ? -5.786 -8.299 -17.028 1.00 96.06 109 ASP A CA 1
ATOM 905 C C . ASP A 1 109 ? -6.655 -7.153 -17.588 1.00 96.06 109 ASP A C 1
ATOM 907 O O . ASP A 1 109 ? -6.562 -6.805 -18.763 1.00 96.06 109 ASP A O 1
ATOM 911 N N . GLY A 1 110 ? -7.507 -6.553 -16.748 1.00 93.50 110 GLY A N 1
ATOM 912 C CA . GLY A 1 110 ? -8.490 -5.543 -17.143 1.00 93.50 110 GLY A CA 1
ATOM 913 C C . GLY A 1 110 ? -9.879 -6.097 -17.475 1.00 93.50 110 GLY A C 1
ATOM 914 O O . GLY A 1 110 ? -10.822 -5.309 -17.557 1.00 93.50 110 GLY A O 1
ATOM 915 N N . GLU A 1 111 ? -10.041 -7.417 -17.604 1.00 95.00 111 GLU A N 1
ATOM 916 C CA . GLU A 1 111 ? -11.335 -8.079 -17.822 1.00 95.00 111 GLU A CA 1
ATOM 917 C C . GLU A 1 111 ? -11.751 -8.932 -16.620 1.00 95.00 111 GLU A C 1
ATOM 919 O O . GLU A 1 111 ? -12.912 -8.900 -16.199 1.00 95.00 111 GLU A O 1
ATOM 924 N N . VAL A 1 112 ? -10.806 -9.671 -16.040 1.00 95.31 112 VAL A N 1
ATOM 925 C CA . VAL A 1 112 ? -11.030 -10.565 -14.901 1.00 95.31 112 VAL A CA 1
ATOM 926 C C . VAL A 1 112 ? -10.077 -10.265 -13.748 1.00 95.31 112 VAL A C 1
ATOM 928 O O . VAL A 1 112 ? -9.065 -9.580 -13.895 1.00 95.31 112 VAL A O 1
ATOM 931 N N . VAL A 1 113 ? -10.432 -10.765 -12.564 1.00 96.38 113 VAL A N 1
ATOM 932 C CA . VAL A 1 113 ? -9.615 -10.685 -11.348 1.00 96.38 113 VAL A CA 1
ATOM 933 C C . VAL A 1 113 ? -9.456 -12.088 -10.778 1.00 96.38 113 VAL A C 1
ATOM 935 O O . VAL A 1 113 ? -10.447 -12.806 -10.628 1.00 96.38 113 VAL A O 1
ATOM 938 N N . TRP A 1 114 ? -8.229 -12.465 -10.432 1.00 96.44 114 TRP A N 1
ATOM 939 C CA . TRP A 1 114 ? -7.907 -13.728 -9.767 1.00 96.44 114 TRP A CA 1
ATOM 940 C C . TRP A 1 114 ? -6.824 -13.528 -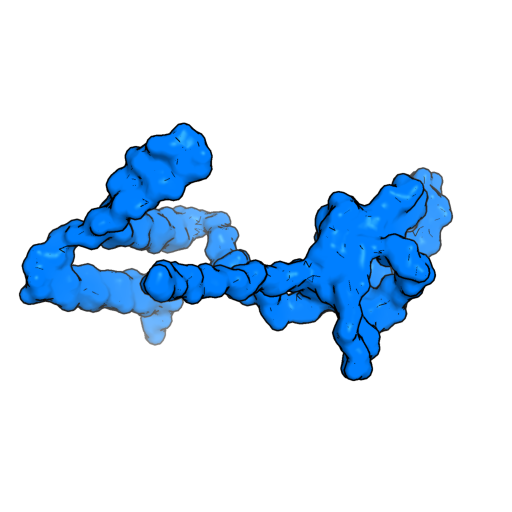8.703 1.00 96.44 114 TRP A C 1
ATOM 942 O O . TRP A 1 114 ? -6.218 -12.463 -8.618 1.00 96.44 114 TRP A O 1
ATOM 952 N N . SER A 1 115 ? -6.615 -14.536 -7.859 1.00 96.62 115 SER A N 1
ATOM 953 C CA . SER A 1 115 ? -5.521 -14.570 -6.884 1.00 96.62 115 SER A CA 1
ATOM 954 C C . SER A 1 115 ? -4.360 -15.406 -7.411 1.00 96.62 115 SER A C 1
ATOM 956 O O . SER A 1 115 ? -4.589 -16.454 -8.016 1.00 96.62 115 SER A O 1
ATOM 958 N N . ASP A 1 116 ? -3.134 -14.977 -7.140 1.00 97.88 116 ASP A N 1
ATOM 959 C CA . ASP A 1 116 ? -1.913 -15.697 -7.510 1.00 97.88 116 ASP A CA 1
ATOM 960 C C . ASP A 1 116 ? -0.792 -15.411 -6.500 1.00 97.88 116 ASP A C 1
ATOM 962 O O . ASP A 1 116 ? -0.921 -14.510 -5.665 1.00 97.88 116 ASP A O 1
ATOM 966 N N . VAL A 1 117 ? 0.311 -16.154 -6.578 1.00 96.69 117 VAL A N 1
ATOM 967 C CA . VAL A 1 117 ? 1.495 -15.936 -5.735 1.00 96.69 117 VAL A CA 1
ATOM 968 C C . VAL A 1 117 ? 2.615 -15.350 -6.584 1.00 96.69 117 VAL A C 1
ATOM 970 O O . VAL A 1 117 ? 2.975 -15.902 -7.622 1.00 96.69 117 VAL A O 1
ATOM 973 N N . PHE A 1 118 ? 3.179 -14.225 -6.149 1.00 95.94 118 PHE A N 1
ATOM 974 C CA . PHE A 1 118 ? 4.338 -13.619 -6.799 1.00 95.94 118 PHE A CA 1
ATOM 975 C C . PHE A 1 118 ? 5.622 -14.317 -6.351 1.00 95.94 118 PHE A C 1
ATOM 977 O O . PHE A 1 118 ? 5.871 -14.437 -5.153 1.00 95.94 118 PHE A O 1
ATOM 984 N N . ILE A 1 119 ? 6.436 -14.771 -7.302 1.00 94.88 119 ILE A N 1
ATOM 985 C CA . ILE A 1 119 ? 7.614 -15.604 -7.048 1.00 94.88 119 ILE A CA 1
ATOM 986 C C . ILE A 1 119 ? 8.844 -15.013 -7.737 1.00 94.88 119 ILE A C 1
ATOM 988 O O . ILE A 1 119 ? 8.809 -14.631 -8.911 1.00 94.88 119 ILE A O 1
ATOM 992 N N . ASN A 1 120 ? 9.953 -14.984 -7.004 1.00 91.44 120 ASN A N 1
ATOM 993 C CA . ASN A 1 120 ? 11.290 -14.766 -7.531 1.00 91.44 120 ASN A CA 1
ATOM 994 C C . ASN A 1 120 ? 11.956 -16.119 -7.828 1.00 91.44 120 ASN A C 1
ATOM 996 O O . ASN A 1 120 ? 12.332 -16.859 -6.919 1.00 91.44 120 ASN A O 1
ATOM 1000 N N . PHE A 1 121 ? 12.150 -16.433 -9.107 1.00 86.44 121 PHE A N 1
ATOM 1001 C CA . PHE A 1 121 ? 12.820 -17.660 -9.556 1.00 86.44 121 PHE A CA 1
ATOM 1002 C C . PHE A 1 121 ? 14.356 -17.546 -9.550 1.00 86.44 121 PHE A C 1
ATOM 1004 O O . PHE A 1 121 ? 15.061 -18.473 -9.945 1.00 86.44 121 PHE A O 1
ATOM 1011 N N . GLY A 1 122 ? 14.894 -16.418 -9.080 1.00 82.69 122 GLY A N 1
ATOM 1012 C CA . GLY A 1 122 ? 16.318 -16.098 -9.030 1.00 82.69 122 GLY A CA 1
ATOM 1013 C C . GLY A 1 122 ? 16.793 -15.359 -10.278 1.00 82.69 122 GLY A C 1
ATOM 1014 O O . GLY A 1 122 ? 17.458 -14.331 -10.162 1.00 82.69 122 GLY A O 1
ATOM 1015 N N . ASP A 1 123 ? 16.431 -15.852 -11.462 1.00 79.31 123 ASP A N 1
ATOM 1016 C CA . ASP A 1 123 ? 16.758 -15.247 -12.759 1.00 79.31 123 ASP A CA 1
ATOM 1017 C C . ASP A 1 123 ? 15.589 -14.476 -13.394 1.00 79.31 123 ASP A C 1
ATOM 1019 O O . ASP A 1 123 ? 15.774 -13.781 -14.392 1.00 79.31 123 ASP A O 1
ATOM 1023 N N . CYS A 1 124 ? 14.389 -14.578 -12.825 1.00 82.25 124 CYS A N 1
ATOM 1024 C CA . CYS A 1 124 ? 13.213 -13.840 -13.258 1.00 82.25 124 CYS A CA 1
ATOM 1025 C C . CYS A 1 124 ? 12.172 -13.717 -12.138 1.00 82.25 124 CYS A C 1
ATOM 1027 O O . CYS A 1 124 ? 12.210 -14.427 -11.132 1.00 82.25 124 CYS A O 1
ATOM 1029 N N . TYR A 1 125 ? 11.220 -12.806 -12.339 1.00 89.44 125 TYR A N 1
ATOM 1030 C CA . TYR A 1 125 ? 10.023 -12.678 -11.515 1.00 89.44 125 TYR A CA 1
ATOM 1031 C C . TYR A 1 125 ? 8.810 -13.149 -12.305 1.00 89.44 125 TYR A C 1
ATOM 1033 O O . TYR A 1 125 ? 8.687 -12.850 -13.495 1.00 89.44 125 TYR A O 1
ATOM 1041 N N . GLY A 1 126 ? 7.892 -13.833 -11.635 1.00 92.81 126 GLY A N 1
ATOM 1042 C CA . GLY A 1 126 ? 6.671 -14.313 -12.259 1.00 92.81 126 GLY A CA 1
ATOM 1043 C C . GLY A 1 126 ? 5.582 -14.630 -11.252 1.00 92.81 126 GLY A C 1
ATOM 1044 O O . GLY A 1 126 ? 5.720 -14.404 -10.050 1.00 92.81 126 GLY A O 1
ATOM 1045 N N . LEU A 1 127 ? 4.483 -15.150 -11.779 1.00 95.44 127 LEU A N 1
ATOM 1046 C CA . LEU A 1 127 ? 3.394 -15.701 -10.987 1.00 95.44 127 LEU A CA 1
ATOM 1047 C C . LEU A 1 127 ? 3.574 -17.214 -10.868 1.00 95.44 127 LEU A C 1
ATOM 1049 O O . LEU A 1 127 ? 4.061 -17.846 -11.807 1.00 95.44 127 LEU A O 1
ATOM 1053 N N . GLU A 1 128 ? 3.157 -17.808 -9.752 1.00 96.06 128 GLU A N 1
ATOM 1054 C CA . GLU A 1 128 ? 3.195 -19.263 -9.547 1.00 96.06 128 GLU A CA 1
ATOM 1055 C C . GLU A 1 128 ? 2.414 -20.011 -10.643 1.00 96.06 128 GLU A C 1
ATOM 1057 O O . GLU A 1 128 ? 2.823 -21.088 -11.084 1.00 96.06 128 GLU A O 1
ATOM 1062 N N . SER A 1 129 ? 1.347 -19.404 -11.174 1.00 92.25 129 SER A N 1
ATOM 1063 C CA . SER A 1 129 ? 0.605 -19.924 -12.332 1.00 92.25 129 SER A CA 1
ATOM 1064 C C . SER A 1 129 ? 1.398 -19.979 -13.647 1.00 92.25 129 SER A C 1
ATOM 1066 O O . SER A 1 129 ? 0.937 -20.601 -14.605 1.00 92.25 129 SER A O 1
ATOM 1068 N N . ASN A 1 130 ? 2.582 -19.361 -13.713 1.00 90.25 130 ASN A N 1
ATOM 1069 C CA . ASN A 1 130 ? 3.368 -19.102 -14.927 1.00 90.25 130 ASN A CA 1
ATOM 1070 C C . ASN A 1 130 ? 2.663 -18.197 -15.953 1.00 90.25 130 ASN A C 1
ATOM 1072 O O . ASN A 1 130 ? 2.986 -18.231 -17.142 1.00 90.25 130 ASN A O 1
ATOM 1076 N N . THR A 1 131 ? 1.705 -17.378 -15.515 1.00 90.56 131 THR A N 1
ATOM 1077 C CA . THR A 1 131 ? 1.085 -16.365 -16.379 1.00 90.56 131 THR A CA 1
ATOM 1078 C C . THR A 1 131 ? 2.071 -15.221 -16.646 1.00 90.56 131 THR A C 1
ATOM 1080 O O . THR A 1 131 ? 2.743 -14.739 -15.732 1.00 90.56 131 THR A O 1
ATOM 1083 N N . GLU A 1 132 ? 2.166 -14.771 -17.901 1.00 90.50 132 GLU A N 1
ATOM 1084 C CA . GLU A 1 132 ? 3.054 -13.668 -18.282 1.00 90.50 132 GLU A CA 1
ATOM 1085 C C . GLU A 1 132 ? 2.589 -12.343 -17.657 1.00 90.50 132 GLU A C 1
ATOM 1087 O O . GLU A 1 132 ? 1.436 -11.953 -17.803 1.00 90.50 132 GLU A O 1
ATOM 1092 N N . LEU A 1 133 ? 3.503 -11.609 -17.012 1.00 92.75 133 LEU A N 1
ATOM 1093 C CA . LEU A 1 133 ? 3.197 -10.336 -16.342 1.00 92.75 133 LEU A CA 1
ATOM 1094 C C . LEU A 1 133 ? 2.797 -9.201 -17.304 1.00 92.75 133 LEU A C 1
ATOM 1096 O O . LEU A 1 133 ? 2.243 -8.189 -16.876 1.00 92.75 133 LEU A O 1
ATOM 1100 N N . THR A 1 134 ? 3.107 -9.320 -18.598 1.00 91.06 134 THR A N 1
ATOM 1101 C CA . THR A 1 134 ? 2.855 -8.259 -19.581 1.00 91.06 134 THR A CA 1
ATOM 1102 C C . THR A 1 134 ? 1.355 -7.965 -19.689 1.00 91.06 134 THR A C 1
ATOM 1104 O O . THR A 1 134 ? 0.576 -8.827 -20.074 1.00 91.06 134 THR A O 1
ATOM 1107 N N . GLY A 1 135 ? 0.959 -6.717 -19.420 1.00 91.88 135 GLY A N 1
ATOM 1108 C CA . GLY A 1 135 ? -0.444 -6.289 -19.500 1.00 91.88 135 GLY A CA 1
ATOM 1109 C C . GLY A 1 135 ? -1.263 -6.587 -18.244 1.00 91.88 135 GLY A C 1
ATOM 1110 O O . GLY A 1 135 ? -2.440 -6.244 -18.208 1.00 91.88 135 GLY A O 1
ATOM 1111 N N . LEU A 1 136 ? -0.643 -7.161 -17.211 1.00 96.56 136 LEU A N 1
ATOM 1112 C CA . LEU A 1 136 ? -1.296 -7.439 -15.940 1.00 96.56 136 LEU A CA 1
ATOM 1113 C C . LEU A 1 136 ? -1.074 -6.308 -14.936 1.00 96.56 136 LEU A C 1
ATOM 1115 O O . LEU A 1 136 ? -0.037 -5.640 -14.931 1.00 96.56 136 LEU A O 1
ATOM 1119 N N . ALA A 1 137 ? -2.038 -6.122 -14.044 1.00 96.38 137 ALA A N 1
ATOM 1120 C CA . ALA A 1 137 ? -1.925 -5.277 -12.867 1.00 96.38 137 ALA A CA 1
ATOM 1121 C C . ALA A 1 137 ? -2.130 -6.100 -11.593 1.00 96.38 137 ALA A C 1
ATOM 1123 O O . ALA A 1 137 ? -2.820 -7.119 -11.612 1.00 96.38 137 ALA A O 1
ATOM 1124 N N . TRP A 1 138 ? -1.553 -5.645 -10.484 1.00 95.56 138 TRP A N 1
ATOM 1125 C CA . TRP A 1 138 ? -1.651 -6.313 -9.193 1.00 95.56 138 TRP A CA 1
ATOM 1126 C C . TRP A 1 138 ? -2.060 -5.370 -8.064 1.00 95.56 138 TRP A C 1
ATOM 1128 O O . TRP A 1 138 ? -1.907 -4.153 -8.160 1.00 95.56 138 TRP A O 1
ATOM 1138 N N . MET A 1 139 ? -2.561 -5.945 -6.976 1.00 94.12 139 MET A N 1
ATOM 1139 C CA . MET A 1 139 ? -2.718 -5.272 -5.685 1.00 94.12 139 MET A CA 1
ATOM 1140 C C . MET A 1 139 ? -2.609 -6.295 -4.539 1.00 94.12 139 MET A C 1
ATOM 1142 O O . MET A 1 139 ? -2.831 -7.491 -4.767 1.00 94.12 139 MET A O 1
ATOM 1146 N N . PRO A 1 140 ? -2.264 -5.882 -3.305 1.00 91.75 140 PRO A N 1
ATOM 1147 C CA . PRO A 1 140 ? -2.293 -6.787 -2.160 1.00 91.75 140 PRO A CA 1
ATOM 1148 C C . PRO A 1 140 ? -3.716 -7.290 -1.882 1.00 91.75 140 PRO A C 1
ATOM 1150 O O . PRO A 1 140 ? -4.704 -6.627 -2.208 1.00 91.75 140 PRO A O 1
ATOM 1153 N N . LEU A 1 141 ? -3.827 -8.453 -1.234 1.00 90.19 141 LEU A N 1
ATOM 1154 C CA . LEU A 1 141 ? -5.115 -8.927 -0.737 1.00 90.19 141 LEU A CA 1
ATOM 1155 C C . LEU A 1 141 ? -5.720 -7.922 0.262 1.00 90.19 141 LEU A C 1
ATOM 1157 O O . LEU A 1 141 ? -4.993 -7.361 1.089 1.00 90.19 141 LEU A O 1
ATOM 1161 N N . PRO A 1 142 ? -7.048 -7.712 0.234 1.00 85.25 142 PRO A N 1
ATOM 1162 C CA . PRO A 1 142 ? -7.715 -6.895 1.234 1.00 85.25 142 PRO A CA 1
ATOM 1163 C C . PRO A 1 142 ? -7.643 -7.556 2.615 1.00 85.25 142 PRO A C 1
ATOM 1165 O O . PRO A 1 142 ? -7.570 -8.780 2.744 1.00 85.25 142 PRO A O 1
ATOM 1168 N N . GLU A 1 143 ? -7.748 -6.739 3.663 1.00 81.00 143 GLU A N 1
ATOM 1169 C CA . GLU A 1 143 ? -7.839 -7.239 5.034 1.00 81.00 143 GLU A CA 1
ATOM 1170 C C . GLU A 1 143 ? -9.007 -8.235 5.188 1.00 81.00 143 GLU A C 1
ATOM 1172 O O . GLU A 1 143 ? -10.140 -7.926 4.791 1.00 81.00 143 GLU A O 1
ATOM 1177 N N . PRO A 1 144 ? -8.780 -9.417 5.797 1.00 82.25 144 PRO A N 1
ATOM 1178 C CA . PRO A 1 144 ? -9.826 -10.412 5.972 1.00 82.25 144 PRO A CA 1
ATOM 1179 C C . PRO A 1 144 ? -11.034 -9.872 6.744 1.00 82.25 144 PRO A C 1
ATOM 1181 O O . PRO A 1 144 ? -10.911 -9.175 7.758 1.00 82.25 144 PRO A O 1
ATOM 1184 N N . TYR A 1 145 ? -12.235 -10.278 6.326 1.00 85.12 145 TYR A N 1
ATOM 1185 C CA . TYR A 1 145 ? -13.457 -9.964 7.061 1.00 85.12 145 TYR A CA 1
ATOM 1186 C C . TYR A 1 145 ? -13.423 -10.548 8.486 1.00 85.12 145 TYR A C 1
ATOM 1188 O O . TYR A 1 145 ? -13.319 -11.760 8.691 1.00 85.12 145 TYR A O 1
ATOM 1196 N N . LYS A 1 146 ? -13.598 -9.687 9.494 1.00 86.44 146 LYS A N 1
ATOM 1197 C CA . LYS A 1 146 ? -13.658 -10.085 10.908 1.00 86.44 146 LYS A CA 1
ATOM 1198 C C . LYS A 1 146 ? -15.088 -10.477 11.297 1.00 86.44 146 LYS A C 1
ATOM 1200 O O . LYS A 1 146 ? -15.914 -9.621 11.621 1.00 86.44 146 LYS A O 1
ATOM 1205 N N . ARG A 1 147 ? -15.387 -11.782 11.294 1.00 84.00 147 ARG A N 1
ATOM 1206 C CA . ARG A 1 147 ? -16.694 -12.327 11.712 1.00 84.00 147 ARG A CA 1
ATOM 1207 C C . ARG A 1 147 ? -16.947 -12.059 13.201 1.00 84.00 147 ARG A C 1
ATOM 1209 O O . ARG A 1 147 ? -16.176 -12.494 14.053 1.00 84.00 147 ARG A O 1
ATOM 1216 N N . LYS A 1 148 ? -18.073 -11.417 13.533 1.00 78.56 148 LYS A N 1
ATOM 1217 C CA . LYS A 1 148 ? -18.564 -11.338 14.918 1.00 78.56 148 LYS A CA 1
ATOM 1218 C C . LYS A 1 148 ? -19.235 -12.663 15.276 1.00 78.56 148 LYS A C 1
ATOM 1220 O O . LYS A 1 148 ? -20.317 -12.958 14.780 1.00 78.56 148 LYS A O 1
ATOM 1225 N N . ILE A 1 149 ? -18.589 -13.473 16.110 1.00 74.25 149 ILE A N 1
ATOM 1226 C CA . ILE A 1 149 ? -19.213 -14.679 16.663 1.00 74.25 149 ILE A CA 1
ATOM 1227 C C . ILE A 1 149 ? -20.160 -14.221 17.776 1.00 74.25 149 ILE A C 1
ATOM 1229 O O . ILE A 1 149 ? -19.721 -13.916 18.885 1.00 74.25 149 ILE A O 1
ATOM 1233 N N . SER A 1 150 ? -21.457 -14.128 17.487 1.00 64.25 150 SER A N 1
ATOM 1234 C CA . SER A 1 150 ? -22.471 -14.030 18.536 1.00 64.25 150 SER A CA 1
ATOM 1235 C C . SER A 1 150 ? -22.517 -15.371 19.265 1.00 64.25 150 SER A C 1
ATOM 1237 O O . SER A 1 150 ? -22.873 -16.380 18.657 1.00 64.25 150 SER A O 1
ATOM 1239 N N . LYS A 1 151 ? -22.120 -15.396 20.543 1.00 58.31 151 LYS A N 1
ATOM 1240 C CA . LYS A 1 151 ? -22.372 -16.553 21.410 1.00 58.31 151 LYS A CA 1
ATOM 1241 C C . LYS A 1 151 ? -23.890 -16.721 21.509 1.00 58.31 151 LYS A C 1
ATOM 1243 O O . LYS A 1 151 ? -24.564 -15.797 21.960 1.00 58.31 151 LYS A O 1
ATOM 1248 N N . GLN A 1 152 ? -24.384 -17.840 20.992 1.00 56.00 152 GLN A N 1
ATOM 1249 C CA . GLN A 1 152 ? -25.775 -18.269 21.096 1.00 56.00 152 GLN A CA 1
ATOM 1250 C C . GLN A 1 152 ? -25.978 -19.025 22.407 1.00 56.00 152 GLN A C 1
ATOM 1252 O O . GLN A 1 152 ? -25.010 -19.698 22.834 1.00 56.00 152 GLN A O 1
#

Sequence (152 aa):
MMTNEERLLHALYSIKKVLNDFGLEAIKNEVQFKNGNTETIDCISVLQEFVVNYVNSSQLYKFEELHKVNEWILFKKREATKEEKEMYQWDYVLDCEIPNDGQEILVSDGEVVWSDVFINFGDCYGLESNTELTGLAWMPLPEPYKRKISKQ

pLDDT: mean 82.92, std 12.98, range [40.44, 97.88]

Foldseek 3Di:
DDDPLRVVVVVLVVVCVVCVVVVNNFDWDWDADPVRDIDTDGPNVVVVVVSVCCVPDPDDPDPCVVPQQDDWWAFDKDADDPVCCVVLVDRIDTDTDDDDAQAWKWKDLPPDIDIWGWHDPVSDIDTPVRDDSPSMIIGHDDDDDDDDDDDD

Secondary structure (DSSP, 8-state):
---HHHHHHHHHHHHHHHHHHTT-S--EEEEE-TTS-EEEEEHHHHHHHHHHHHHH-SS---GGGGTTTS--EE--EEEPPHHHHHHH--SEEE-S--PPTTEEEEEE-SS-EEEEEEEE-SS-EEETT----TT-EEEEPPPPP-------